Protein AF-A0A9P8VSX1-F1 (afdb_monomer)

Solvent-accessible surface area (backbone atoms only — not comparable to full-atom values): 5154 Å² total; per-residue (Å²): 106,74,66,57,55,50,53,52,51,54,56,50,45,57,63,50,60,75,62,59,73,85,74,47,86,88,43,40,63,56,53,54,53,49,54,50,52,56,56,46,49,60,54,47,51,57,53,45,52,46,69,67,31,81,78,45,45,91,47,21,66,58,28,66,76,68,73,52,78,90,74,79,89,80,48,79,84,71,70,76,76,81,126

InterPro domains:
  IPR008949 Isoprenoid synthase domain superfamily [G3DSA:1.10.600.10] (1-73)
  IPR008949 Isoprenoid synthase domain superfamily [SSF48576] (13-59)

Radius of gyration: 19.72 Å; Cα contacts (8 Å, |Δi|>4): 20; chains: 1; bounding box: 38×35×57 Å

Secondary structure (DSSP, 8-state):
-HHHHHHHHHHHHHHHHTTPPP--TTTHHHHHHHHHHHHHHHHHHHHHHHHTSTTTGGGHHHHHHH------SS-GGGS----

Mean predicted aligned error: 5.83 Å

Foldseek 3Di:
DVVVVVVVVVVVLVVVVVVDDDPDPVCVVVVVVVSVVVVVVVVVCVVCVLPVCPPPNPCSVVCVVVVDDDDDPDDPVVVPDPD

Structure (mmCIF, N/CA/C/O backbone):
data_AF-A0A9P8VSX1-F1
#
_entry.id   AF-A0A9P8VSX1-F1
#
loop_
_atom_site.group_PDB
_atom_site.id
_atom_site.type_symbol
_atom_site.label_atom_id
_atom_site.label_alt_id
_atom_site.label_comp_id
_atom_site.label_asym_id
_atom_site.label_entity_id
_atom_site.label_seq_id
_atom_site.pdbx_PDB_ins_code
_atom_site.Cartn_x
_atom_site.Cartn_y
_atom_site.Cartn_z
_atom_site.occupancy
_atom_site.B_iso_or_equiv
_atom_site.auth_seq_id
_atom_site.auth_comp_id
_atom_site.auth_asym_id
_atom_site.auth_atom_id
_atom_site.pdbx_PDB_model_num
ATOM 1 N N . THR A 1 1 ? 7.241 3.145 17.286 1.00 87.88 1 THR A N 1
ATOM 2 C CA . THR A 1 1 ? 5.864 2.613 17.127 1.00 87.88 1 THR A CA 1
ATOM 3 C C . THR A 1 1 ? 5.759 1.866 15.804 1.00 87.88 1 THR A C 1
ATOM 5 O O . THR A 1 1 ? 6.630 2.046 14.958 1.00 87.88 1 THR A O 1
ATOM 8 N N . VAL A 1 2 ? 4.703 1.073 15.580 1.00 88.56 2 VAL A N 1
ATOM 9 C CA . VAL A 1 2 ? 4.451 0.424 14.271 1.00 88.56 2 VAL A CA 1
ATOM 10 C C . VAL A 1 2 ? 4.414 1.448 13.125 1.00 88.56 2 VAL A C 1
ATOM 12 O O . VAL A 1 2 ? 4.973 1.202 12.060 1.00 88.56 2 VAL A O 1
ATOM 15 N N . GLY A 1 3 ? 3.843 2.634 13.364 1.00 89.88 3 GLY A N 1
ATOM 16 C CA . GLY A 1 3 ? 3.814 3.717 12.376 1.00 89.88 3 GLY A CA 1
ATOM 17 C C . GLY A 1 3 ? 5.204 4.204 11.951 1.00 89.88 3 GLY A C 1
ATOM 18 O O . GLY A 1 3 ? 5.436 4.419 10.765 1.00 89.88 3 GLY A O 1
ATOM 19 N N . GLU A 1 4 ? 6.154 4.317 12.883 1.00 95.62 4 GLU A N 1
ATOM 20 C CA . GLU A 1 4 ? 7.532 4.709 12.547 1.00 95.62 4 GLU A CA 1
ATOM 21 C C . GLU A 1 4 ? 8.276 3.633 11.749 1.00 95.62 4 GLU A C 1
ATOM 23 O O . GLU A 1 4 ? 9.012 3.959 10.816 1.00 95.62 4 GLU A O 1
ATOM 28 N N . LEU A 1 5 ? 8.029 2.350 12.041 1.00 95.94 5 LEU A 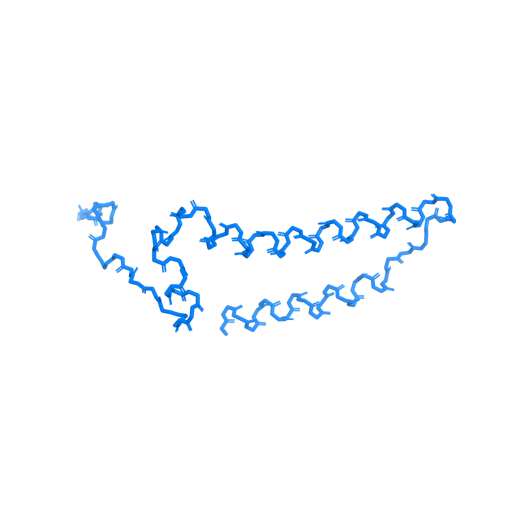N 1
ATOM 29 C CA . LEU A 1 5 ? 8.567 1.251 11.234 1.00 95.94 5 LEU A CA 1
ATOM 30 C C . LEU A 1 5 ? 8.041 1.324 9.795 1.00 95.94 5 LEU A C 1
ATOM 32 O O . LEU A 1 5 ? 8.825 1.209 8.853 1.00 95.94 5 LEU A O 1
ATOM 36 N N . PHE A 1 6 ? 6.740 1.579 9.619 1.00 93.56 6 PHE A N 1
ATOM 37 C CA . PHE A 1 6 ? 6.131 1.732 8.298 1.00 93.56 6 PHE A CA 1
ATOM 38 C C . PHE A 1 6 ? 6.722 2.919 7.525 1.00 93.56 6 PHE A C 1
ATOM 40 O O . PHE A 1 6 ? 7.170 2.748 6.393 1.00 93.56 6 PHE A O 1
ATOM 47 N N . LYS A 1 7 ? 6.834 4.098 8.154 1.00 95.00 7 LYS A N 1
ATOM 48 C CA . LYS A 1 7 ? 7.494 5.268 7.542 1.00 95.00 7 LYS A CA 1
ATOM 49 C C . LYS A 1 7 ? 8.935 4.963 7.128 1.00 95.00 7 LYS A C 1
ATOM 51 O O . LYS A 1 7 ? 9.366 5.375 6.054 1.00 95.00 7 LYS A O 1
ATOM 56 N N . GLY A 1 8 ? 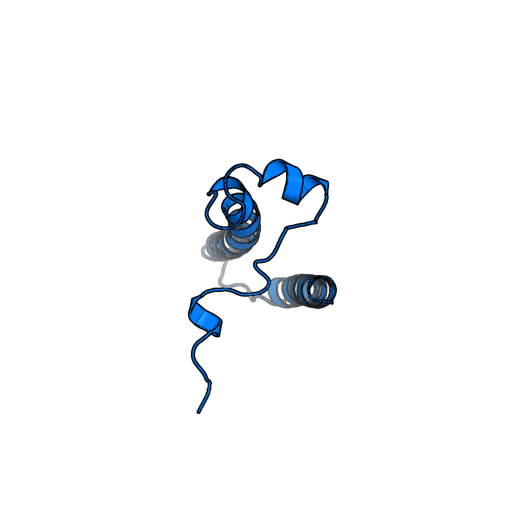9.675 4.225 7.957 1.00 97.31 8 GLY A N 1
ATOM 57 C CA . GLY A 1 8 ? 11.027 3.772 7.633 1.00 97.31 8 GLY A CA 1
ATOM 58 C C . GLY A 1 8 ? 11.075 2.873 6.394 1.00 97.31 8 GLY A C 1
ATOM 59 O O . GLY A 1 8 ? 11.987 3.008 5.578 1.00 97.31 8 GLY A O 1
ATOM 60 N N . ARG A 1 9 ? 10.081 1.993 6.211 1.00 95.31 9 ARG A N 1
ATOM 61 C CA . ARG A 1 9 ? 9.95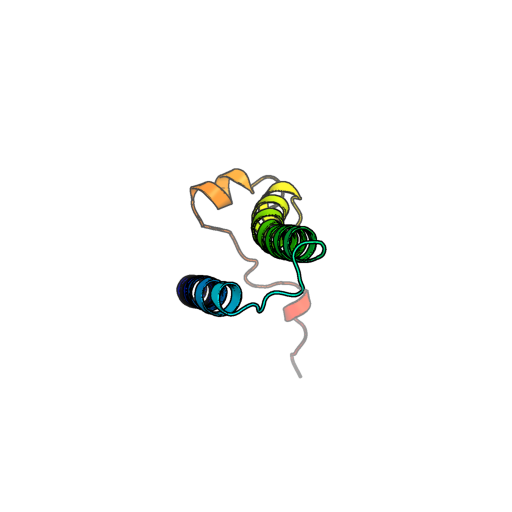5 1.169 4.999 1.00 95.31 9 ARG A CA 1
ATOM 62 C C . ARG A 1 9 ? 9.640 2.007 3.762 1.00 95.31 9 ARG A C 1
ATOM 64 O O . ARG A 1 9 ? 10.296 1.784 2.753 1.00 95.31 9 ARG A O 1
ATOM 71 N N . CYS A 1 10 ? 8.743 2.992 3.852 1.00 94.44 10 CYS A N 1
ATOM 72 C CA . CYS A 1 10 ? 8.462 3.900 2.733 1.00 94.44 10 CYS A CA 1
ATOM 73 C C . CYS A 1 10 ? 9.712 4.679 2.302 1.00 94.44 10 CYS A C 1
ATOM 75 O O . CYS A 1 10 ? 10.067 4.650 1.133 1.00 94.44 10 CYS A O 1
ATOM 77 N N . ARG A 1 11 ? 10.458 5.271 3.247 1.00 96.25 11 ARG A N 1
ATOM 78 C CA . ARG A 1 11 ? 11.712 5.976 2.914 1.00 96.25 11 ARG A CA 1
ATOM 79 C C . ARG A 1 11 ? 12.735 5.065 2.237 1.00 96.25 11 ARG A C 1
ATOM 81 O O . ARG A 1 11 ? 13.393 5.461 1.283 1.00 96.25 11 ARG A O 1
ATOM 88 N N . ARG A 1 12 ? 12.891 3.833 2.736 1.00 96.69 12 ARG A N 1
ATOM 89 C CA . ARG A 1 12 ? 13.797 2.852 2.121 1.00 96.69 12 ARG A CA 1
ATOM 90 C C . ARG A 1 12 ? 13.333 2.451 0.722 1.00 96.69 12 ARG A C 1
ATOM 92 O O . ARG A 1 12 ? 14.185 2.204 -0.123 1.00 96.69 12 ARG A O 1
ATOM 99 N N . TRP A 1 13 ? 12.024 2.361 0.496 1.00 95.94 13 TRP A N 1
ATOM 100 C CA . TRP A 1 13 ? 11.461 2.050 -0.812 1.00 95.94 13 TRP A CA 1
ATOM 101 C C . TRP A 1 13 ? 11.921 3.065 -1.855 1.00 95.94 13 TRP A C 1
ATOM 103 O O . TRP A 1 13 ? 12.515 2.655 -2.845 1.00 95.94 13 TRP A O 1
ATOM 113 N N . ASP A 1 14 ? 11.754 4.362 -1.588 1.00 95.19 14 ASP A N 1
ATOM 114 C CA . ASP A 1 14 ? 12.141 5.430 -2.521 1.00 95.19 14 ASP A CA 1
ATOM 115 C C . ASP A 1 14 ? 13.632 5.348 -2.897 1.00 95.19 14 ASP A C 1
ATOM 117 O O . ASP A 1 14 ? 14.001 5.449 -4.067 1.00 95.19 14 ASP A O 1
ATOM 121 N N . LEU A 1 15 ? 14.497 5.070 -1.912 1.00 97.50 15 LEU A N 1
ATOM 122 C CA . LEU A 1 15 ? 15.939 4.900 -2.129 1.00 97.50 15 LEU A CA 1
ATOM 123 C C . LEU A 1 15 ? 16.287 3.678 -2.989 1.00 97.50 15 LEU A C 1
ATOM 125 O O . LEU A 1 15 ? 17.290 3.701 -3.699 1.00 97.50 15 LEU A O 1
ATOM 129 N N . VAL A 1 16 ? 15.519 2.592 -2.883 1.00 97.00 16 VAL A N 1
ATOM 130 C CA . VAL A 1 16 ? 15.754 1.358 -3.648 1.00 97.00 16 VAL A CA 1
ATOM 131 C C . VAL A 1 16 ? 15.144 1.460 -5.043 1.00 97.00 16 VAL A C 1
ATOM 133 O O . VAL A 1 16 ? 15.788 1.046 -6.001 1.00 97.00 16 VAL A O 1
ATOM 136 N N . GLU A 1 17 ? 13.956 2.052 -5.175 1.00 96.81 17 GLU A N 1
ATOM 137 C CA . GLU A 1 17 ? 13.289 2.306 -6.456 1.00 96.81 17 GLU A CA 1
ATOM 138 C C . GLU A 1 17 ? 14.164 3.186 -7.361 1.00 96.81 17 GLU A C 1
ATOM 140 O O . GLU A 1 17 ? 14.370 2.854 -8.524 1.00 96.81 17 GLU A O 1
ATOM 145 N N . ALA A 1 18 ? 14.801 4.223 -6.803 1.00 96.50 18 ALA A N 1
ATOM 146 C CA . ALA A 1 18 ? 15.747 5.074 -7.529 1.00 96.50 18 ALA A CA 1
ATOM 147 C C . ALA A 1 18 ? 17.025 4.349 -8.004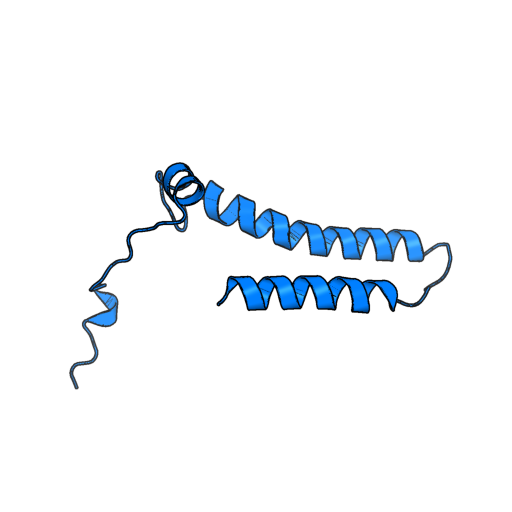 1.00 96.50 18 ALA A C 1
ATOM 149 O O . ALA A 1 18 ? 17.750 4.872 -8.846 1.00 96.50 18 ALA A O 1
ATOM 150 N N . ARG A 1 19 ? 17.329 3.165 -7.456 1.00 97.44 19 ARG A N 1
ATOM 151 C CA . ARG A 1 19 ? 18.500 2.346 -7.822 1.00 97.44 19 ARG A CA 1
ATOM 152 C C . ARG A 1 19 ? 18.151 1.199 -8.765 1.00 97.44 19 ARG A C 1
ATOM 154 O O . ARG A 1 19 ? 19.029 0.400 -9.093 1.00 97.44 19 ARG A O 1
ATOM 161 N N . VAL A 1 20 ? 16.890 1.078 -9.174 1.00 97.56 20 VAL A N 1
ATOM 162 C CA . VAL A 1 20 ? 16.496 0.093 -10.179 1.00 97.56 20 VAL A CA 1
ATOM 163 C C . VAL A 1 20 ? 17.213 0.443 -11.478 1.00 97.56 20 VAL A C 1
ATOM 165 O O . VAL A 1 20 ? 17.092 1.551 -11.994 1.00 97.56 20 VAL A O 1
ATOM 168 N N . ARG A 1 21 ? 18.011 -0.499 -11.983 1.00 97.56 21 ARG A N 1
ATOM 169 C CA . ARG A 1 21 ? 18.725 -0.324 -13.249 1.00 97.56 21 ARG A CA 1
ATOM 170 C C . ARG A 1 21 ? 17.742 -0.249 -14.418 1.00 97.56 21 ARG A C 1
ATOM 172 O O . ARG A 1 21 ? 16.664 -0.833 -14.346 1.00 97.56 21 ARG A O 1
ATOM 179 N N . SER A 1 22 ? 18.167 0.366 -15.517 1.00 97.25 22 SER A N 1
ATOM 180 C CA . SER A 1 22 ? 17.478 0.200 -16.798 1.00 97.25 22 SER A CA 1
ATOM 181 C C . SER A 1 22 ? 17.649 -1.235 -17.318 1.00 97.25 22 SER A C 1
ATOM 183 O O . SER A 1 22 ? 18.684 -1.892 -17.121 1.00 97.25 22 SER A O 1
ATOM 185 N N . PHE A 1 23 ? 16.601 -1.718 -17.972 1.00 97.50 23 PHE A N 1
ATOM 186 C CA . PHE A 1 23 ? 16.517 -2.976 -18.705 1.00 97.50 23 PHE A CA 1
ATOM 187 C C . PHE A 1 23 ? 16.349 -2.741 -20.218 1.00 97.50 23 PHE A C 1
ATOM 189 O O . PHE A 1 23 ? 16.221 -3.709 -20.966 1.00 97.50 23 PHE A O 1
ATOM 196 N N . GLY A 1 24 ? 16.395 -1.480 -20.664 1.00 98.19 24 GLY A N 1
ATOM 197 C CA . GLY A 1 24 ? 16.203 -1.050 -22.048 1.00 98.19 24 GLY A CA 1
ATOM 198 C C . GLY A 1 24 ? 14.827 -0.425 -22.285 1.00 98.19 24 GLY A C 1
ATOM 199 O O . GLY A 1 24 ? 13.855 -0.746 -21.599 1.00 98.19 24 GLY A O 1
ATOM 200 N N . GLU A 1 25 ? 14.737 0.443 -23.296 1.00 97.25 25 GLU A N 1
ATOM 201 C CA . GLU A 1 25 ? 13.564 1.297 -23.563 1.00 97.25 25 GLU A CA 1
ATOM 202 C C . GLU A 1 25 ? 12.250 0.519 -23.719 1.00 97.25 25 GLU A C 1
ATOM 204 O O . GLU A 1 25 ? 11.198 0.985 -23.291 1.00 97.25 25 GLU A O 1
ATOM 209 N N . ASN A 1 26 ? 12.310 -0.697 -24.266 1.00 98.38 26 ASN A N 1
ATOM 210 C CA . ASN A 1 26 ? 11.133 -1.548 -24.445 1.00 98.38 26 ASN A CA 1
ATOM 211 C C . ASN A 1 26 ? 10.622 -2.162 -23.131 1.00 98.38 26 ASN A C 1
ATOM 213 O O . ASN A 1 26 ? 9.451 -2.512 -23.034 1.00 98.38 26 ASN A O 1
ATOM 217 N N . VAL A 1 27 ? 11.486 -2.334 -22.127 1.00 98.38 27 VAL A N 1
ATOM 218 C CA . VAL A 1 27 ? 11.174 -3.072 -20.889 1.00 98.38 27 VAL A CA 1
ATOM 219 C C . VAL A 1 27 ? 10.945 -2.123 -19.715 1.00 98.38 27 VAL A C 1
ATOM 221 O O . VAL A 1 27 ? 10.079 -2.382 -18.877 1.00 98.38 27 VAL A O 1
ATOM 224 N N . ASP A 1 28 ? 11.655 -0.997 -19.672 1.00 98.31 28 ASP A N 1
ATOM 225 C CA . ASP A 1 28 ? 11.567 -0.003 -18.598 1.00 98.31 28 ASP A CA 1
ATOM 226 C C . ASP A 1 28 ? 10.128 0.469 -18.289 1.00 98.31 28 ASP A C 1
ATOM 228 O O . ASP A 1 28 ? 9.779 0.556 -17.103 1.00 98.31 28 ASP A O 1
ATOM 232 N N . PRO A 1 29 ? 9.234 0.692 -19.279 1.00 98.44 29 PRO A N 1
ATOM 233 C CA . PRO A 1 29 ? 7.836 1.024 -19.006 1.00 98.44 29 PRO A CA 1
ATOM 234 C C . PRO A 1 29 ? 7.097 -0.077 -18.234 1.00 98.44 29 PRO A C 1
ATOM 236 O O . PRO A 1 29 ? 6.330 0.218 -17.314 1.00 98.44 29 PRO A O 1
ATOM 239 N N . HIS A 1 30 ? 7.354 -1.347 -18.560 1.00 98.50 30 HIS A N 1
ATOM 240 C CA . HIS A 1 30 ? 6.745 -2.489 -17.878 1.00 98.50 30 HIS A CA 1
ATOM 241 C C . HIS A 1 30 ? 7.276 -2.644 -16.453 1.00 98.50 30 HIS A C 1
ATOM 243 O O . HIS A 1 30 ? 6.492 -2.888 -15.536 1.00 98.50 30 HIS A O 1
ATOM 249 N N . VAL A 1 31 ? 8.581 -2.439 -16.241 1.00 98.25 31 VAL A N 1
ATOM 250 C CA . VAL A 1 31 ? 9.175 -2.445 -14.894 1.00 98.25 31 VAL A CA 1
ATOM 251 C C . VAL A 1 31 ? 8.547 -1.351 -14.034 1.00 98.25 31 VAL A C 1
ATOM 253 O O . VAL A 1 31 ? 8.119 -1.624 -12.912 1.00 98.25 31 VAL A O 1
ATOM 256 N N . LYS A 1 32 ? 8.416 -0.131 -14.568 1.00 97.62 32 LYS A N 1
ATOM 257 C CA . LYS A 1 32 ? 7.780 0.987 -13.861 1.00 97.62 32 LYS A CA 1
ATOM 258 C C . LYS A 1 32 ? 6.322 0.687 -13.509 1.00 97.62 32 LYS A C 1
ATOM 260 O O . LYS A 1 32 ? 5.913 0.906 -12.370 1.00 97.62 32 LYS A O 1
ATOM 265 N N . ALA A 1 33 ? 5.550 0.150 -14.455 1.00 98.25 33 ALA A N 1
ATOM 266 C CA . ALA A 1 33 ? 4.161 -0.241 -14.215 1.00 98.25 33 ALA A CA 1
ATOM 267 C C . ALA A 1 33 ? 4.047 -1.340 -13.146 1.00 98.25 33 ALA A C 1
ATOM 269 O O . ALA A 1 33 ? 3.177 -1.273 -12.277 1.00 98.25 33 ALA A O 1
ATOM 270 N N . TYR A 1 34 ? 4.949 -2.323 -13.166 1.00 98.00 34 TYR A N 1
ATOM 271 C CA . TYR A 1 34 ? 4.986 -3.393 -12.174 1.00 98.00 34 TYR A CA 1
ATOM 272 C C . TYR A 1 34 ? 5.300 -2.867 -10.766 1.00 98.00 34 TYR A C 1
ATOM 274 O O . TYR A 1 34 ? 4.592 -3.196 -9.812 1.00 98.00 34 TYR A O 1
ATOM 282 N N . ILE A 1 35 ? 6.308 -1.997 -10.633 1.00 97.12 35 ILE A N 1
ATOM 283 C CA . ILE A 1 35 ? 6.654 -1.343 -9.361 1.00 97.12 35 ILE A CA 1
ATOM 284 C C . ILE A 1 35 ? 5.462 -0.542 -8.823 1.00 97.12 35 ILE A C 1
ATOM 286 O O . ILE A 1 35 ? 5.116 -0.672 -7.645 1.00 97.12 35 ILE A O 1
ATOM 290 N N . GLU A 1 36 ? 4.785 0.231 -9.676 1.00 96.62 36 GLU A N 1
ATOM 291 C CA . GLU A 1 36 ? 3.587 0.977 -9.278 1.00 96.62 36 GLU A CA 1
ATOM 292 C C . GLU A 1 36 ? 2.439 0.043 -8.860 1.00 96.62 36 GLU A C 1
ATOM 294 O O . GLU A 1 36 ? 1.750 0.302 -7.871 1.00 96.62 36 GLU A O 1
ATOM 299 N N . GLY A 1 37 ? 2.272 -1.099 -9.533 1.00 97.56 37 GLY A N 1
ATOM 300 C CA . GLY A 1 37 ? 1.343 -2.154 -9.125 1.00 97.56 37 GLY A CA 1
ATOM 301 C C . GLY A 1 37 ? 1.608 -2.652 -7.701 1.00 97.56 37 GLY A C 1
ATOM 302 O O . GLY A 1 37 ? 0.685 -2.727 -6.886 1.00 97.56 37 GLY A O 1
ATOM 303 N N . ILE A 1 38 ? 2.873 -2.905 -7.350 1.00 96.19 38 ILE A N 1
ATOM 304 C CA . ILE A 1 38 ? 3.241 -3.312 -5.986 1.00 96.19 38 ILE A CA 1
ATOM 305 C C . ILE A 1 38 ? 2.917 -2.203 -4.972 1.00 96.19 38 ILE A C 1
ATOM 307 O O . ILE A 1 38 ? 2.361 -2.486 -3.906 1.00 96.19 38 ILE A O 1
ATOM 311 N N . LYS A 1 39 ? 3.193 -0.933 -5.298 1.00 93.94 39 LYS A N 1
ATOM 312 C CA . LYS A 1 39 ? 2.854 0.216 -4.433 1.00 93.94 39 LYS A CA 1
ATOM 313 C C . LYS A 1 39 ? 1.346 0.327 -4.214 1.00 93.94 39 LYS A C 1
ATOM 315 O O . LYS A 1 39 ? 0.892 0.607 -3.099 1.00 93.94 39 LYS A O 1
ATOM 320 N N . ASN A 1 40 ? 0.555 0.042 -5.243 1.00 96.25 40 ASN A N 1
ATOM 321 C CA . ASN A 1 40 ? -0.898 0.034 -5.143 1.00 96.25 40 ASN A CA 1
ATOM 322 C C . AS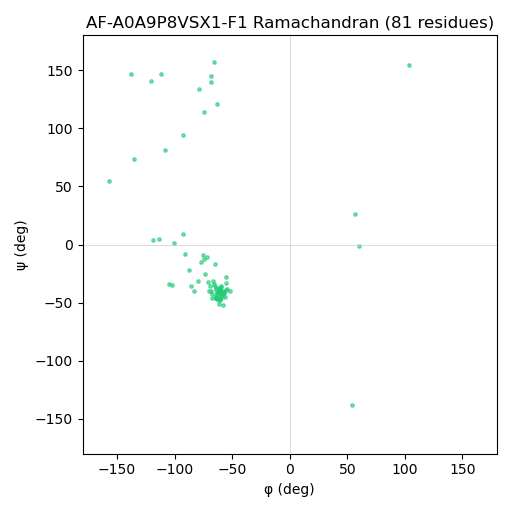N A 1 40 ? -1.427 -1.079 -4.234 1.00 96.25 40 ASN A C 1
ATOM 324 O O . ASN A 1 40 ? -2.398 -0.837 -3.517 1.00 96.25 40 ASN A O 1
ATOM 328 N N . THR A 1 41 ? -0.758 -2.231 -4.136 1.00 95.88 41 THR A N 1
ATOM 329 C CA . THR A 1 41 ? -1.123 -3.291 -3.176 1.00 95.88 41 THR A CA 1
ATOM 330 C C . THR A 1 41 ? -1.069 -2.807 -1.724 1.00 95.88 41 THR A C 1
ATOM 332 O O . THR A 1 41 ? -1.937 -3.153 -0.921 1.00 95.88 41 THR A O 1
ATOM 335 N N . VAL A 1 42 ? -0.112 -1.941 -1.372 1.00 92.19 42 VAL A N 1
ATOM 336 C CA . VAL A 1 42 ? -0.021 -1.363 -0.018 1.00 92.19 42 VAL A CA 1
ATOM 337 C C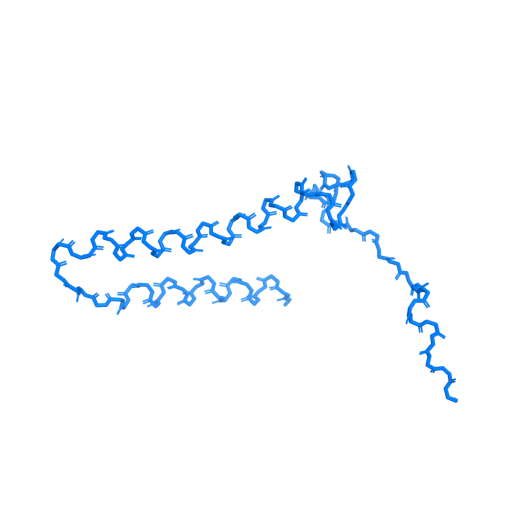 . VAL A 1 42 ? -1.244 -0.493 0.291 1.00 92.19 42 VAL A C 1
ATOM 339 O O . VAL A 1 42 ? -1.851 -0.623 1.358 1.00 92.19 42 VAL A O 1
ATOM 342 N N . LYS A 1 43 ? -1.649 0.360 -0.659 1.00 91.69 43 LYS A N 1
ATOM 343 C CA . LYS A 1 43 ? -2.865 1.183 -0.539 1.00 91.69 43 LYS A CA 1
ATOM 344 C C . LYS A 1 43 ? -4.112 0.299 -0.484 1.00 91.69 43 LYS A C 1
ATOM 346 O O . LYS A 1 43 ? -4.966 0.500 0.378 1.00 91.69 43 LYS A O 1
ATOM 351 N N . ALA A 1 44 ? -4.199 -0.696 -1.364 1.00 96.06 44 ALA A N 1
ATOM 352 C CA . ALA A 1 44 ? -5.318 -1.627 -1.434 1.00 96.06 44 ALA A CA 1
ATOM 353 C C . ALA A 1 44 ? -5.511 -2.369 -0.109 1.00 96.06 44 ALA A C 1
ATOM 355 O O . ALA A 1 44 ? -6.638 -2.453 0.372 1.00 96.06 44 ALA A O 1
ATOM 356 N N . ASN A 1 45 ? -4.427 -2.816 0.533 1.00 94.19 45 ASN A N 1
ATOM 357 C CA . ASN A 1 45 ? -4.494 -3.459 1.842 1.00 94.19 45 ASN A CA 1
ATOM 358 C C . ASN A 1 45 ? -5.114 -2.540 2.908 1.00 94.19 45 ASN A C 1
ATOM 360 O O . ASN A 1 45 ? -5.961 -2.986 3.684 1.00 94.19 45 ASN A O 1
ATOM 364 N N . LEU A 1 46 ? -4.752 -1.250 2.921 1.00 89.81 46 LEU A N 1
ATOM 365 C CA . LEU A 1 46 ? -5.362 -0.273 3.826 1.00 89.81 46 LEU A CA 1
ATOM 366 C C . LEU A 1 46 ? -6.867 -0.147 3.561 1.00 89.81 46 LEU A C 1
ATOM 368 O O . LEU A 1 46 ? -7.663 -0.272 4.486 1.00 89.81 46 LEU A O 1
ATOM 372 N N . PHE A 1 47 ? -7.277 0.062 2.308 1.00 92.56 47 PHE A N 1
ATOM 373 C CA . PHE A 1 47 ? -8.697 0.201 1.973 1.00 92.56 47 PHE A CA 1
ATOM 374 C C . PHE A 1 47 ? -9.495 -1.068 2.273 1.00 92.56 47 PHE A C 1
ATOM 376 O O . PHE A 1 47 ? -10.557 -0.991 2.888 1.00 92.56 47 PHE A O 1
ATOM 383 N N . TRP A 1 48 ? -8.982 -2.232 1.882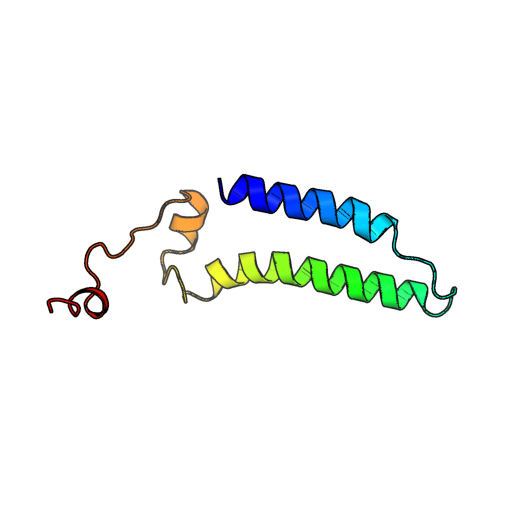 1.00 95.81 48 TRP A N 1
ATOM 384 C CA . TRP A 1 48 ? -9.642 -3.516 2.092 1.00 95.81 48 TRP A CA 1
ATOM 385 C C . TRP A 1 48 ? -9.781 -3.859 3.576 1.00 95.81 48 TRP A C 1
ATOM 387 O O . TRP A 1 48 ? -10.838 -4.333 3.992 1.00 95.81 48 TRP A O 1
ATOM 397 N N . SER A 1 49 ? -8.770 -3.562 4.397 1.00 93.62 49 SER A N 1
ATOM 398 C CA . SER A 1 49 ? -8.820 -3.838 5.840 1.00 93.62 49 SER A CA 1
ATOM 399 C C . SER A 1 49 ? -9.983 -3.118 6.531 1.00 93.62 49 SER A C 1
ATOM 401 O O . SER A 1 49 ? -10.607 -3.686 7.424 1.00 93.62 49 SER A O 1
ATOM 403 N N . PHE A 1 50 ? -10.320 -1.902 6.088 1.00 93.50 50 PHE A N 1
ATOM 404 C CA . PHE A 1 50 ? -11.486 -1.171 6.592 1.00 93.50 50 PHE A CA 1
ATOM 405 C C . PHE A 1 50 ? -12.784 -1.538 5.855 1.00 93.50 50 PHE A C 1
ATOM 407 O O . PHE A 1 50 ? -13.832 -1.627 6.480 1.00 93.50 50 PHE A O 1
ATOM 414 N N . LYS A 1 51 ? -12.747 -1.806 4.546 1.00 93.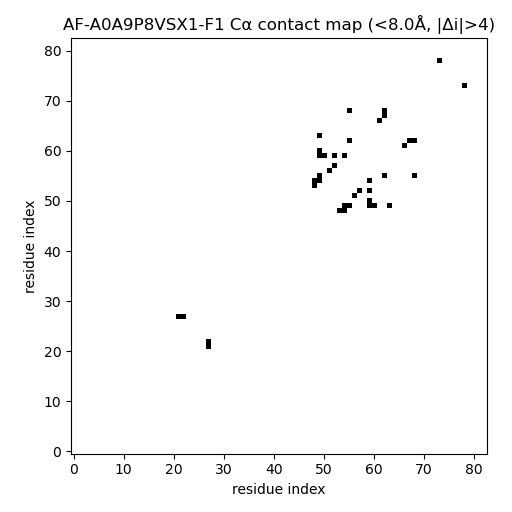12 51 LYS A N 1
ATOM 415 C CA . LYS A 1 51 ? -13.964 -2.051 3.754 1.00 93.12 51 LYS A CA 1
ATOM 416 C C . LYS A 1 51 ? -14.530 -3.468 3.896 1.00 93.12 51 LYS A C 1
ATOM 418 O O . LYS A 1 51 ? -15.736 -3.654 3.798 1.00 93.12 51 LYS A O 1
ATOM 423 N N . SER A 1 52 ? -13.681 -4.471 4.109 1.00 94.50 52 SER A N 1
ATOM 424 C CA . SER A 1 52 ? -14.072 -5.891 4.086 1.00 94.50 52 SER A CA 1
ATOM 425 C C . SER A 1 52 ? -14.913 -6.345 5.279 1.00 94.50 52 SER A C 1
ATOM 427 O O . SER A 1 52 ? -15.387 -7.476 5.276 1.00 94.50 52 SER A O 1
ATOM 429 N N . GLN A 1 53 ? -15.044 -5.516 6.321 1.00 94.31 53 GLN A N 1
ATOM 430 C CA . GLN A 1 53 ?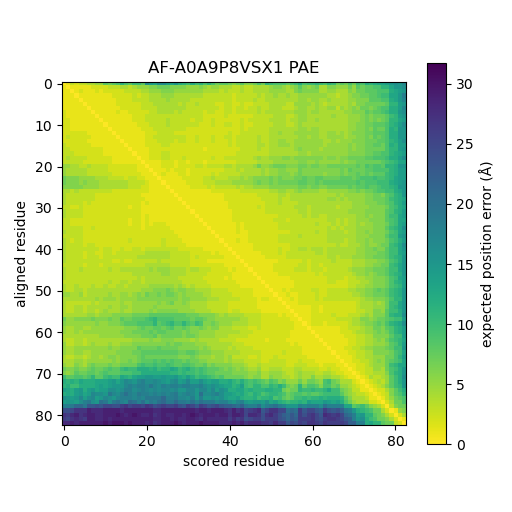 -15.639 -5.861 7.620 1.00 94.31 53 GLN A CA 1
ATOM 431 C C . GLN A 1 53 ? -14.935 -7.002 8.378 1.00 94.31 53 GLN A C 1
ATOM 433 O O . GLN A 1 53 ? -15.304 -7.288 9.515 1.00 94.31 53 GLN A O 1
ATOM 438 N N . ARG A 1 54 ? -13.874 -7.605 7.820 1.00 94.94 54 ARG A N 1
ATOM 439 C CA . ARG A 1 54 ? -13.156 -8.732 8.433 1.00 94.94 54 ARG A CA 1
ATOM 440 C C . ARG A 1 54 ? -12.596 -8.403 9.816 1.00 94.94 54 ARG A C 1
ATOM 442 O O . ARG A 1 54 ? -12.622 -9.256 10.694 1.00 94.94 54 ARG A O 1
ATOM 449 N N . TYR A 1 55 ? -12.059 -7.196 9.992 1.00 93.12 55 TYR A N 1
ATOM 450 C CA . TYR A 1 55 ? -11.387 -6.797 11.235 1.00 93.12 55 TYR A CA 1
ATOM 451 C C . TYR A 1 55 ? -12.241 -5.902 12.129 1.00 93.12 55 TYR A C 1
ATOM 453 O O . TYR A 1 55 ? -12.150 -5.995 13.348 1.00 93.12 55 TYR A O 1
ATOM 461 N N . PHE A 1 56 ? -13.064 -5.036 11.534 1.00 93.19 56 PHE A N 1
ATOM 462 C CA . PHE A 1 56 ? -13.793 -3.993 12.265 1.00 93.19 56 PHE A CA 1
ATOM 463 C C . PHE A 1 56 ? -15.317 -4.118 12.159 1.00 93.19 56 PHE A C 1
ATOM 465 O O . PHE A 1 56 ? -16.040 -3.257 12.660 1.00 93.19 56 PHE A O 1
ATOM 472 N N . GLY A 1 57 ? -15.824 -5.173 11.510 1.00 92.50 57 GLY A N 1
ATOM 473 C CA . GLY A 1 57 ? -17.256 -5.360 11.303 1.00 92.50 57 GLY A CA 1
ATOM 474 C C . GLY A 1 57 ? -17.899 -4.137 10.642 1.00 92.50 57 GLY A C 1
ATOM 475 O O . GLY A 1 57 ? -17.318 -3.511 9.754 1.00 92.50 57 GLY A O 1
ATOM 476 N N . ARG A 1 58 ? -19.083 -3.757 11.134 1.00 93.56 58 ARG A N 1
ATOM 477 C CA . ARG A 1 58 ? -19.812 -2.549 10.707 1.00 93.56 58 ARG A CA 1
ATOM 478 C C . ARG A 1 58 ? -19.224 -1.243 11.263 1.00 93.56 58 ARG A C 1
ATOM 480 O O . ARG A 1 58 ? -19.611 -0.175 10.809 1.00 93.56 58 ARG A O 1
ATOM 487 N N . ASN A 1 59 ? -18.270 -1.314 12.194 1.00 93.44 59 ASN A N 1
ATOM 488 C CA . ASN A 1 59 ? -17.722 -0.146 12.893 1.00 93.44 59 ASN A CA 1
ATOM 489 C C . ASN A 1 59 ? -16.462 0.420 12.216 1.00 93.44 59 ASN A C 1
ATOM 491 O O . ASN A 1 59 ? -15.784 1.277 12.780 1.00 93.44 59 ASN A O 1
ATOM 495 N N . ALA A 1 60 ? -16.114 -0.052 11.015 1.00 93.62 60 ALA A N 1
ATOM 496 C CA . ALA A 1 60 ? -14.877 0.324 10.337 1.00 93.62 60 ALA A CA 1
ATOM 497 C C . ALA A 1 60 ? -14.697 1.843 10.160 1.00 93.62 60 ALA A C 1
ATOM 499 O O . ALA A 1 60 ? -13.588 2.346 10.351 1.00 93.62 60 ALA A O 1
ATOM 500 N N . ASP A 1 61 ? -15.767 2.579 9.850 1.00 93.00 61 ASP A N 1
ATOM 501 C CA . ASP A 1 61 ? -15.710 4.035 9.671 1.00 93.00 61 ASP A CA 1
ATOM 502 C C . ASP A 1 61 ? -15.429 4.769 10.988 1.00 93.00 61 ASP A C 1
ATOM 504 O O . ASP A 1 61 ? -14.608 5.692 11.036 1.00 93.00 61 ASP A O 1
ATOM 508 N N . GLU A 1 62 ? -16.038 4.317 12.086 1.00 95.31 62 GLU A N 1
ATOM 509 C CA . GLU A 1 62 ? -15.769 4.854 13.418 1.00 95.31 62 GLU A CA 1
ATOM 510 C C . GLU A 1 62 ? -14.321 4.579 13.839 1.00 95.31 62 GLU A C 1
ATOM 512 O O . GLU A 1 62 ? -13.622 5.497 14.285 1.00 95.31 62 GLU A O 1
ATOM 517 N N . VAL A 1 63 ? -13.839 3.348 13.641 1.00 95.19 63 VAL A N 1
ATOM 518 C CA . VAL A 1 63 ? -12.451 2.966 13.938 1.00 95.19 63 VAL A CA 1
ATOM 519 C C . VAL A 1 63 ? -11.477 3.794 13.102 1.00 95.19 63 VAL A C 1
ATOM 521 O O . VAL A 1 63 ? -10.475 4.277 13.626 1.00 95.19 63 VAL A O 1
ATOM 524 N N . ARG A 1 64 ? -11.763 4.030 11.816 1.00 92.44 64 ARG A N 1
ATOM 525 C CA . ARG A 1 64 ? -10.910 4.848 10.941 1.00 92.44 64 ARG A CA 1
ATOM 526 C C . ARG A 1 64 ? -10.836 6.301 11.409 1.00 92.44 64 ARG A C 1
ATOM 528 O O . ARG A 1 64 ? -9.746 6.873 11.435 1.00 92.44 64 ARG A O 1
ATOM 535 N N . ARG A 1 65 ? -11.971 6.888 11.799 1.00 94.81 65 ARG A N 1
ATOM 536 C CA . ARG A 1 65 ? -12.060 8.275 12.285 1.00 94.81 65 ARG A CA 1
ATOM 537 C C . ARG A 1 65 ? -11.359 8.456 13.630 1.00 94.81 65 ARG A C 1
ATOM 539 O O . ARG A 1 65 ? -10.618 9.416 13.825 1.00 94.81 65 ARG A O 1
ATOM 546 N N . THR A 1 66 ? -11.600 7.546 14.568 1.00 96.25 66 THR A N 1
ATOM 547 C CA . THR A 1 66 ? -11.110 7.661 15.951 1.00 96.25 66 THR A CA 1
ATOM 548 C C . THR A 1 66 ? -9.712 7.086 16.139 1.00 96.25 66 THR A C 1
ATOM 550 O O . THR A 1 66 ? -9.022 7.463 17.086 1.00 96.25 66 THR A O 1
ATOM 553 N N . ARG A 1 67 ? -9.286 6.190 15.239 1.00 92.12 67 ARG A N 1
ATOM 554 C CA . ARG A 1 67 ? -8.084 5.349 15.358 1.00 92.12 67 ARG A CA 1
ATOM 555 C C . ARG A 1 67 ? -8.088 4.489 16.626 1.00 92.12 67 ARG A C 1
ATOM 557 O O . ARG A 1 67 ? -7.028 4.128 17.132 1.00 92.12 67 ARG A O 1
ATOM 564 N N . LYS A 1 68 ? -9.277 4.169 17.143 1.00 92.69 68 LYS A N 1
ATOM 565 C CA . LYS A 1 68 ? -9.489 3.340 18.332 1.00 92.69 68 LYS A CA 1
ATOM 566 C C . LYS A 1 68 ? -10.326 2.130 17.948 1.00 92.69 68 LYS A C 1
ATOM 568 O O . LYS A 1 68 ? -11.260 2.250 17.166 1.00 92.69 68 LYS A O 1
ATOM 573 N N . THR A 1 69 ? -9.991 0.975 18.508 1.00 92.75 69 THR A N 1
ATOM 574 C CA . THR A 1 69 ? -10.777 -0.251 18.359 1.00 92.75 69 THR A CA 1
ATOM 575 C C . THR A 1 69 ? -10.855 -0.955 19.699 1.00 92.75 69 THR A C 1
ATOM 577 O O . THR A 1 69 ? -9.904 -0.914 20.483 1.00 92.75 69 THR A O 1
ATOM 580 N N . THR A 1 70 ? -11.975 -1.620 19.947 1.00 89.50 70 THR A N 1
ATOM 581 C CA . THR A 1 70 ? -12.106 -2.524 21.085 1.00 89.50 70 THR A CA 1
ATOM 582 C C . THR A 1 70 ? -11.434 -3.841 20.730 1.00 89.50 70 THR A C 1
ATOM 584 O O . THR A 1 70 ? -11.618 -4.367 19.632 1.00 89.50 70 THR A O 1
ATOM 587 N N . VAL A 1 71 ? -10.631 -4.361 21.650 1.00 88.31 71 VAL A N 1
ATOM 588 C CA . VAL A 1 71 ? -10.009 -5.680 21.538 1.00 88.31 71 VAL A CA 1
ATOM 589 C C . VAL A 1 71 ? -10.621 -6.599 22.582 1.00 88.31 71 VAL A C 1
ATOM 591 O O . VAL A 1 71 ? -11.007 -6.155 23.663 1.00 88.31 71 VAL A O 1
ATOM 594 N N . LEU A 1 72 ? -10.737 -7.883 22.255 1.00 86.44 72 LEU A N 1
ATOM 595 C CA . LEU A 1 72 ? -11.286 -8.859 23.184 1.00 86.44 72 LEU A CA 1
ATOM 596 C C . LEU A 1 72 ? -10.232 -9.157 24.258 1.00 86.44 72 LEU A C 1
ATOM 598 O O . LEU A 1 72 ? -9.172 -9.690 23.944 1.00 86.44 72 LEU A O 1
ATOM 602 N N . ALA A 1 73 ? -10.505 -8.782 25.509 1.00 86.50 73 ALA A N 1
ATOM 603 C CA . ALA A 1 73 ? -9.535 -8.916 26.598 1.00 86.50 73 ALA A CA 1
ATOM 604 C C . ALA A 1 73 ? -9.291 -10.380 27.011 1.00 86.50 73 ALA A C 1
ATOM 606 O O . ALA A 1 73 ? -8.185 -10.730 27.409 1.00 86.50 73 ALA A O 1
ATOM 607 N N . GLN A 1 74 ? -10.315 -11.237 26.906 1.00 84.88 74 GLN A N 1
ATOM 608 C CA . GLN A 1 74 ? -10.260 -12.654 27.293 1.00 84.88 74 GLN A CA 1
ATOM 609 C C . GLN A 1 74 ? -10.911 -13.541 26.221 1.00 84.88 74 GLN A C 1
ATOM 611 O O . GLN A 1 74 ? -12.038 -14.008 26.387 1.00 84.88 74 GLN A O 1
ATOM 616 N N . PRO A 1 75 ? -10.255 -13.739 25.069 1.00 81.81 75 PRO A N 1
ATOM 617 C CA . PRO A 1 75 ? -10.789 -14.605 24.032 1.00 81.81 75 PRO A CA 1
ATOM 618 C C . PRO A 1 75 ? -10.778 -16.064 24.476 1.00 81.81 75 PRO A C 1
ATOM 620 O O . PRO A 1 75 ? -9.813 -16.540 25.069 1.00 81.81 75 PRO A O 1
ATOM 623 N N . SER A 1 76 ? -11.841 -16.793 24.134 1.00 80.75 76 SER A N 1
ATOM 624 C CA . SER A 1 76 ? -12.039 -18.201 24.506 1.00 80.75 76 SER A CA 1
ATOM 625 C C . SER A 1 76 ? -10.886 -19.116 24.075 1.00 80.75 76 SER A C 1
ATOM 627 O O . SER A 1 76 ? -10.606 -20.106 24.747 1.00 80.75 76 SER A O 1
ATOM 629 N N . PHE A 1 77 ? -10.165 -18.764 23.006 1.00 78.25 77 PHE A N 1
ATOM 630 C CA . PHE A 1 77 ? -8.981 -19.492 22.540 1.00 78.25 77 PHE A CA 1
ATOM 631 C C . PHE A 1 77 ? -7.702 -19.228 23.359 1.00 78.25 77 PHE A C 1
ATOM 633 O O . PHE A 1 77 ? -6.761 -20.004 23.247 1.00 78.25 77 PHE A O 1
ATOM 640 N N . LEU A 1 78 ? -7.652 -18.184 24.199 1.00 74.25 78 LEU A N 1
ATOM 641 C CA . LEU A 1 78 ? -6.559 -17.957 25.161 1.00 74.25 78 LEU A CA 1
ATOM 642 C C . LEU A 1 78 ? -6.822 -18.600 26.533 1.00 74.25 78 LEU A C 1
ATOM 644 O O . LEU A 1 78 ? -5.923 -18.648 27.365 1.00 74.25 78 LEU A O 1
ATOM 648 N N . VAL A 1 79 ? -8.026 -19.130 26.782 1.00 69.12 79 VAL A N 1
ATOM 649 C CA . VAL A 1 79 ? -8.401 -19.729 28.081 1.00 69.12 79 VAL A CA 1
ATOM 650 C C . VAL A 1 79 ? -7.750 -21.110 28.303 1.00 69.12 79 VAL A C 1
ATOM 652 O O . VAL A 1 79 ? -7.725 -21.608 29.427 1.00 69.12 79 VAL A O 1
ATOM 655 N N . LYS A 1 80 ? -7.153 -21.728 27.273 1.00 63.62 80 LYS A N 1
ATOM 656 C CA . LYS A 1 80 ? -6.489 -23.039 27.379 1.00 63.62 80 LYS A CA 1
ATOM 657 C C . LYS A 1 80 ? -4.965 -22.945 27.296 1.00 63.62 80 LYS A C 1
ATOM 659 O O . LYS A 1 80 ? -4.375 -23.231 26.263 1.00 63.62 80 LYS A O 1
ATOM 664 N N . ALA A 1 81 ? -4.354 -22.612 28.427 1.00 55.72 81 ALA A N 1
ATOM 665 C CA . ALA A 1 81 ? -3.016 -23.073 28.807 1.00 55.72 81 ALA A CA 1
ATOM 666 C C . ALA A 1 81 ? -2.864 -22.991 30.338 1.00 55.72 81 ALA A C 1
ATOM 668 O O . ALA A 1 81 ? -1.980 -22.319 30.857 1.00 55.72 81 ALA A O 1
ATOM 669 N N . LYS A 1 82 ? -3.778 -23.629 31.080 1.00 48.84 82 LYS A N 1
ATOM 670 C CA . LYS A 1 82 ? -3.474 -24.058 32.449 1.00 48.84 82 LYS A CA 1
ATOM 671 C C . LYS A 1 82 ? -2.976 -25.496 32.340 1.00 48.84 82 LYS A C 1
ATOM 673 O O . LYS A 1 82 ? -3.792 -26.401 32.184 1.00 48.84 82 LYS A O 1
ATOM 678 N N . VAL A 1 83 ? -1.651 -25.638 32.265 1.00 50.09 83 VAL A N 1
ATOM 679 C CA . VAL A 1 83 ? -0.947 -26.869 32.656 1.00 50.09 83 VAL A CA 1
ATOM 680 C C . VAL A 1 83 ? -1.017 -26.962 34.173 1.00 50.09 83 VAL A C 1
ATOM 682 O O . VAL A 1 83 ? -0.885 -25.889 34.808 1.00 50.09 83 VAL A O 1
#

Sequence (83 aa):
TVGELFKGRCRRWDLVEARVRSFGENVDPHVKAYIEGIKNTVKANLFWSFKSQRYFGRNADEVRRTRKTTVLAQPSFLVKAKV

pLDDT: mean 91.62, std 9.96, range [48.84, 98.5]

Organism: NCBI:txid1576542